Protein AF-A0A969AH62-F1 (afdb_monomer)

Solvent-accessible surface area (backbone atoms only — not comparable to full-atom values): 5178 Å² total; per-residue (Å²): 141,55,76,49,71,53,74,46,65,42,70,76,94,81,54,77,42,55,39,33,43,40,39,38,36,79,85,72,52,74,48,46,36,43,39,72,79,39,68,68,90,72,48,49,72,66,46,46,68,70,44,52,60,62,76,57,75,71,90,72,83,82,75,86,73,97,70,87,55,76,49,73,58,86,82,73,88,75,130

Sequence (79 aa):
MKYFFDTEFIEDGNTIDLISIGIISEDGREYYAINWDCRLECASQWVIDNVLKKAGGRGQKAEGTIRRGFRPRPIVSTV

Mean predicted aligned error: 9.13 Å

Secondary structure (DSSP, 8-state):
--EEEEEEEEE-SS-EEEEEEEEEETTS-EEEEE-TTS-GGG--HHHIIIIIHHHT-S-----S----S-EEPP-----

Radius of gyration: 13.88 Å; Cα contacts (8 Å, |Δi|>4): 95; chains: 1; bounding box: 32×34×32 Å

pLDDT: mean 76.77, std 23.93, range [30.48, 97.31]

Foldseek 3Di:
DDKDKDFDFQDDPPDTFTQKMWIADPVGDIWIKGFPPGPCVRDDPCCVVPPVVVVDDDDDPPPDDPDGDIDTDPCPDDD

Nearest PDB structures (foldseek):
  4hvj-assembly1_A  TM=9.148E-01  e=1.092E-05  Mycobacterium tuberculosis H37Rv
  4hec-assembly1_A  TM=9.138E-01  e=2.484E-05  Mycobacterium tuberculosis H37Rv
  4hec-assembly1_B  TM=9.103E-01  e=8.801E-05  Mycobacterium tuberculosis H37Rv
  6eos-assembly1_B  TM=4.163E-01  e=9.965E+00  Homo sapiens
  3bjs-assembly1_B  TM=3.228E-01  e=8.781E+00  Polaromonas sp. JS666

Structure (mmCIF, N/CA/C/O backbone):
data_AF-A0A969AH62-F1
#
_entry.id   AF-A0A969AH62-F1
#
loop_
_atom_site.group_PDB
_atom_site.id
_atom_site.type_symbol
_atom_site.label_atom_id
_atom_site.label_alt_id
_atom_site.label_comp_id
_atom_site.label_asym_id
_atom_site.label_entity_id
_atom_site.label_seq_id
_atom_site.pdbx_PDB_ins_code
_atom_site.Cartn_x
_atom_site.Cartn_y
_atom_site.Cartn_z
_atom_site.occupancy
_atom_site.B_iso_or_equiv
_atom_site.auth_seq_id
_atom_site.auth_comp_id
_atom_site.auth_asym_id
_atom_site.auth_atom_id
_atom_site.pdbx_PDB_model_num
ATOM 1 N N . MET A 1 1 ? -17.847 8.636 12.706 1.00 84.56 1 MET A N 1
ATOM 2 C CA . MET A 1 1 ? -17.168 7.462 12.133 1.00 84.56 1 MET A CA 1
ATOM 3 C C . MET A 1 1 ? -16.102 7.885 11.145 1.00 84.56 1 MET A C 1
ATOM 5 O O . MET A 1 1 ? -16.395 8.116 9.977 1.00 84.56 1 MET A O 1
ATOM 9 N N . LYS A 1 2 ? -14.879 8.058 11.653 1.00 95.69 2 LYS A N 1
ATOM 10 C CA . LYS A 1 2 ? -13.670 8.371 10.888 1.00 95.69 2 LYS A CA 1
ATOM 11 C C . LYS A 1 2 ? -12.905 7.095 10.546 1.00 95.69 2 LYS A C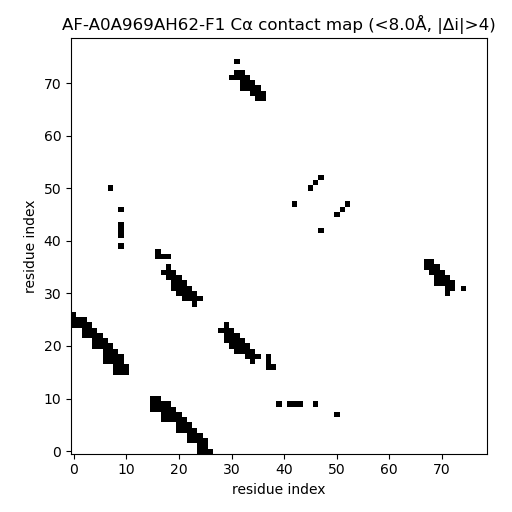 1
ATOM 13 O O . LYS A 1 2 ? -12.874 6.156 11.340 1.00 95.69 2 LYS A O 1
ATOM 18 N N . TYR A 1 3 ? -12.271 7.115 9.381 1.00 96.75 3 TYR A N 1
ATOM 19 C CA . TYR A 1 3 ? -11.301 6.121 8.944 1.00 96.75 3 TYR A CA 1
ATOM 20 C C . TYR A 1 3 ? -10.019 6.851 8.560 1.00 96.75 3 TYR A C 1
ATOM 22 O O . TYR A 1 3 ? -10.069 7.891 7.902 1.00 96.75 3 TYR A O 1
ATOM 30 N N . PHE A 1 4 ? -8.893 6.302 8.986 1.00 97.31 4 PHE A N 1
ATOM 31 C CA . PHE A 1 4 ? -7.553 6.732 8.627 1.00 97.31 4 PHE A CA 1
ATOM 32 C C . PHE A 1 4 ? -6.968 5.649 7.737 1.00 97.31 4 PHE A C 1
ATOM 34 O O . PHE A 1 4 ? -7.122 4.465 8.035 1.00 97.31 4 PHE A O 1
ATOM 41 N N . PHE A 1 5 ? -6.350 6.034 6.630 1.00 96.75 5 PHE A N 1
ATOM 42 C CA . PHE A 1 5 ? -5.777 5.079 5.698 1.00 96.75 5 PHE A CA 1
ATOM 43 C C . PHE A 1 5 ? -4.478 5.607 5.111 1.00 96.75 5 PHE A C 1
ATOM 45 O O . PHE A 1 5 ? -4.254 6.816 5.072 1.00 96.75 5 PHE A O 1
ATOM 52 N N . ASP A 1 6 ? -3.658 4.670 4.662 1.00 96.88 6 ASP A N 1
ATOM 53 C CA . ASP A 1 6 ? -2.412 4.919 3.954 1.00 96.88 6 ASP A CA 1
ATOM 54 C C . ASP A 1 6 ? -2.264 3.900 2.818 1.00 96.88 6 ASP A C 1
ATOM 56 O O . ASP A 1 6 ? -2.825 2.794 2.876 1.00 96.88 6 ASP A O 1
ATOM 60 N N . THR A 1 7 ? -1.554 4.287 1.761 1.00 96.44 7 THR A N 1
ATOM 61 C CA . THR A 1 7 ? -1.394 3.468 0.557 1.00 96.44 7 THR A CA 1
ATOM 62 C C . THR A 1 7 ? 0.032 3.484 0.060 1.00 96.44 7 THR A C 1
ATOM 64 O O . THR A 1 7 ? 0.647 4.539 -0.046 1.00 96.44 7 THR A O 1
ATOM 67 N N . GLU A 1 8 ? 0.475 2.324 -0.400 1.00 96.25 8 GLU A N 1
ATOM 68 C CA . GLU A 1 8 ? 1.735 2.167 -1.115 1.00 96.25 8 GLU A CA 1
ATOM 69 C C . GLU A 1 8 ? 1.434 1.867 -2.581 1.00 96.25 8 GLU A C 1
ATOM 71 O O . GLU A 1 8 ? 0.567 1.035 -2.873 1.00 96.25 8 GLU A O 1
ATOM 76 N N . PHE A 1 9 ? 2.134 2.514 -3.510 1.00 96.50 9 PHE A N 1
ATOM 77 C CA . PHE A 1 9 ? 1.857 2.405 -4.943 1.00 96.50 9 PHE A CA 1
ATOM 78 C C . PHE A 1 9 ? 3.099 2.645 -5.807 1.00 96.50 9 PHE A C 1
ATOM 80 O O . PHE A 1 9 ? 4.105 3.192 -5.358 1.00 96.50 9 PHE A O 1
ATOM 87 N N . ILE A 1 10 ? 3.007 2.225 -7.066 1.00 95.75 10 ILE A N 1
ATOM 88 C CA . ILE A 1 10 ? 3.933 2.591 -8.138 1.00 95.75 10 ILE A CA 1
ATOM 89 C C . ILE A 1 10 ? 3.239 3.665 -8.970 1.00 95.75 10 ILE A C 1
ATOM 91 O O . ILE A 1 10 ? 2.086 3.490 -9.357 1.00 95.75 10 ILE A O 1
ATOM 95 N N . GLU A 1 11 ? 3.926 4.766 -9.247 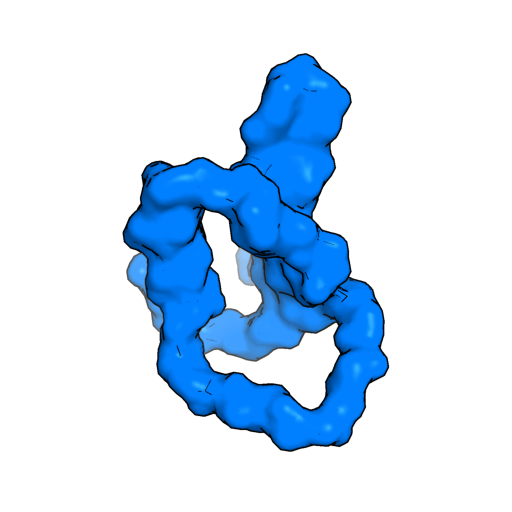1.00 95.56 11 GLU A N 1
ATOM 96 C CA . GLU A 1 11 ? 3.411 5.837 -10.097 1.00 95.56 11 GLU A CA 1
ATOM 97 C C . GLU A 1 11 ? 4.413 6.182 -11.201 1.00 95.56 11 GLU A C 1
ATOM 99 O O . GLU A 1 11 ? 5.623 6.018 -11.023 1.00 95.56 11 GLU A O 1
ATOM 104 N N . ASP A 1 12 ? 3.895 6.608 -12.351 1.00 93.88 12 ASP A N 1
ATOM 105 C CA . ASP A 1 12 ? 4.675 6.993 -13.534 1.00 93.88 12 ASP A CA 1
ATOM 106 C C . ASP A 1 12 ? 4.274 8.371 -14.103 1.00 93.88 12 ASP A C 1
ATOM 108 O O . ASP A 1 12 ? 4.502 8.669 -15.279 1.00 93.88 12 ASP A O 1
ATOM 112 N N . GLY A 1 13 ? 3.621 9.203 -13.291 1.00 95.88 13 GLY A N 1
ATOM 113 C CA . GLY A 1 13 ? 3.048 10.491 -13.676 1.00 95.88 13 GLY A CA 1
ATOM 114 C C . GLY A 1 13 ? 1.738 10.407 -14.467 1.00 95.88 13 GLY A C 1
ATOM 115 O O . GLY A 1 13 ? 1.123 11.444 -14.711 1.00 95.88 13 GLY A O 1
ATOM 116 N N . ASN A 1 14 ? 1.286 9.207 -14.852 1.00 95.94 14 ASN A N 1
ATOM 117 C CA . ASN A 1 14 ? 0.036 8.995 -15.592 1.00 95.94 14 ASN A CA 1
ATOM 118 C C . ASN A 1 14 ? -0.919 8.047 -14.863 1.00 95.94 14 ASN A C 1
ATOM 120 O O . ASN A 1 14 ? -2.134 8.250 -14.872 1.00 95.94 14 ASN A O 1
ATOM 124 N N . THR A 1 15 ? -0.375 7.000 -14.251 1.00 95.88 15 THR A N 1
ATOM 125 C CA . THR A 1 15 ? -1.114 5.956 -13.549 1.00 95.88 15 THR A CA 1
ATOM 126 C C . THR A 1 15 ? -0.585 5.764 -12.135 1.00 95.88 15 THR A C 1
ATOM 128 O O . THR A 1 15 ? 0.558 6.092 -11.825 1.00 95.88 15 THR A O 1
ATOM 131 N N . ILE A 1 16 ? -1.454 5.232 -11.277 1.00 96.56 16 ILE A N 1
ATOM 132 C CA . ILE A 1 16 ? -1.123 4.798 -9.922 1.00 96.56 16 ILE A CA 1
ATOM 133 C C . ILE A 1 16 ? -1.501 3.323 -9.835 1.00 96.56 16 ILE A C 1
ATOM 135 O O . ILE A 1 16 ? -2.684 2.978 -9.884 1.00 96.56 16 ILE A O 1
ATOM 139 N N . ASP A 1 17 ? -0.499 2.459 -9.724 1.00 95.38 17 ASP A N 1
ATOM 140 C CA . ASP A 1 17 ? -0.676 1.027 -9.520 1.00 95.38 17 ASP A CA 1
ATOM 141 C C . ASP A 1 17 ? -0.537 0.698 -8.029 1.00 95.38 17 ASP A C 1
ATOM 143 O O . ASP A 1 17 ? 0.531 0.825 -7.428 1.00 95.38 17 ASP A O 1
ATOM 147 N N . LEU A 1 18 ? -1.656 0.331 -7.410 1.00 95.50 18 LEU A N 1
ATOM 148 C CA . LEU A 1 18 ? -1.759 0.130 -5.971 1.00 95.50 18 LEU A CA 1
ATOM 149 C C . LEU A 1 18 ? -1.042 -1.158 -5.554 1.00 95.50 18 LEU A C 1
ATOM 151 O O . LEU A 1 18 ? -1.433 -2.239 -5.991 1.00 95.50 18 LEU A O 1
ATOM 155 N N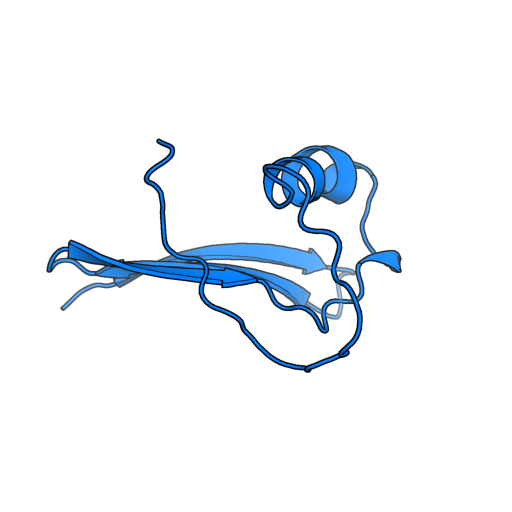 . ILE A 1 19 ? -0.069 -1.052 -4.645 1.00 92.62 19 ILE A N 1
ATOM 156 C CA . ILE A 1 19 ? 0.619 -2.194 -4.026 1.00 92.62 19 ILE A CA 1
ATOM 157 C C . ILE A 1 19 ? -0.162 -2.670 -2.799 1.00 92.62 19 ILE A C 1
ATOM 159 O O . ILE A 1 19 ? -0.479 -3.855 -2.679 1.00 92.62 19 ILE A O 1
ATOM 163 N N . SER A 1 20 ? -0.461 -1.770 -1.857 1.00 92.44 20 SER A N 1
ATOM 164 C CA . SER A 1 20 ? -1.150 -2.128 -0.611 1.00 92.44 20 SER A CA 1
ATOM 165 C C . SER A 1 20 ? -1.947 -0.973 -0.017 1.00 92.44 20 SER A C 1
ATOM 167 O O . SER A 1 20 ? -1.667 0.190 -0.303 1.00 92.44 20 SER A O 1
ATOM 169 N N . ILE A 1 21 ? -2.925 -1.310 0.823 1.00 94.12 21 ILE A N 1
ATOM 170 C CA . ILE A 1 21 ? -3.730 -0.353 1.585 1.00 94.12 21 ILE A CA 1
ATOM 171 C C . ILE A 1 21 ? -3.858 -0.811 3.038 1.00 94.12 21 ILE A C 1
ATOM 173 O O . ILE A 1 21 ? -4.167 -1.978 3.304 1.00 94.12 21 ILE A O 1
ATOM 177 N N . GLY A 1 22 ? -3.635 0.119 3.965 1.00 93.75 22 GLY A N 1
ATOM 178 C CA . GLY A 1 22 ? -3.935 -0.026 5.389 1.00 93.75 22 GLY A CA 1
ATOM 179 C C . GLY A 1 22 ? -5.057 0.924 5.793 1.00 93.75 22 GLY A C 1
ATOM 180 O O . GLY A 1 22 ? -5.068 2.071 5.359 1.00 93.75 22 GLY A O 1
ATOM 181 N N . ILE A 1 23 ? -6.012 0.457 6.598 1.00 94.75 23 ILE A N 1
ATOM 182 C CA . ILE A 1 23 ? -7.158 1.239 7.079 1.00 94.75 23 ILE A CA 1
ATOM 183 C C . ILE A 1 23 ? -7.369 0.958 8.567 1.00 94.75 23 ILE A C 1
ATOM 185 O O . ILE A 1 23 ? -7.404 -0.202 8.975 1.00 94.75 23 ILE A O 1
ATOM 189 N N . ILE A 1 24 ? -7.581 2.012 9.352 1.00 95.38 24 ILE A N 1
ATOM 190 C CA . ILE A 1 24 ? -7.960 1.956 10.767 1.00 95.38 24 ILE A CA 1
ATOM 191 C C . ILE A 1 24 ? -9.186 2.848 10.985 1.00 95.38 24 ILE A C 1
ATOM 193 O O . ILE A 1 24 ? -9.216 3.998 10.544 1.00 95.38 24 ILE A O 1
ATOM 197 N N . SER A 1 25 ? -10.216 2.341 11.653 1.00 96.94 25 SER A N 1
ATOM 198 C CA . SER A 1 25 ? -11.390 3.127 12.051 1.00 96.94 25 SER A CA 1
ATOM 199 C C . SER A 1 25 ? -11.239 3.724 13.452 1.00 96.94 25 SER A C 1
ATOM 201 O O . SER A 1 25 ? -10.511 3.211 14.298 1.00 96.94 25 SER A O 1
ATOM 203 N N . GLU A 1 26 ? -12.006 4.777 13.747 1.00 97.06 26 GLU A N 1
ATOM 204 C CA . GLU A 1 26 ? -12.070 5.350 15.104 1.00 97.06 26 GLU A CA 1
ATOM 205 C C . GLU A 1 26 ? -12.578 4.364 16.174 1.00 97.06 26 GLU A C 1
ATOM 207 O O . GLU A 1 26 ? -12.337 4.581 17.356 1.00 97.06 26 GLU A O 1
ATOM 212 N N . ASP A 1 27 ? -13.272 3.293 15.763 1.00 94.19 27 ASP A N 1
ATOM 213 C CA . ASP A 1 27 ? -13.772 2.223 16.638 1.00 94.19 27 ASP A CA 1
ATOM 214 C C . ASP A 1 27 ? -12.791 1.038 16.786 1.00 94.19 27 ASP A C 1
ATOM 216 O O . ASP A 1 27 ? -13.128 0.037 17.416 1.00 94.19 27 ASP A O 1
ATOM 220 N N . GLY A 1 28 ? -11.575 1.157 16.238 1.00 89.56 28 GLY A N 1
ATOM 221 C CA . GLY A 1 28 ? -10.486 0.191 16.417 1.00 89.56 28 GLY A CA 1
ATOM 222 C C . GLY A 1 28 ? -10.492 -0.999 15.454 1.00 89.56 28 GLY A C 1
ATOM 223 O O . GLY A 1 28 ? -9.706 -1.924 15.636 1.00 89.56 28 GLY A O 1
ATOM 224 N N . ARG A 1 29 ? -11.351 -1.014 14.428 1.00 93.31 29 ARG A 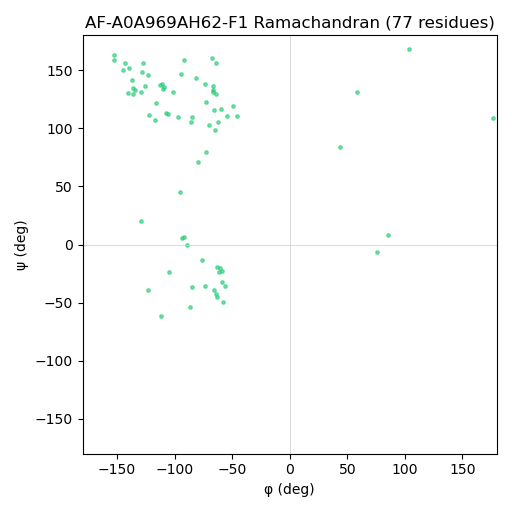N 1
ATOM 225 C CA . ARG A 1 29 ? -11.264 -2.004 13.343 1.00 93.31 29 ARG A CA 1
ATOM 226 C C . ARG A 1 29 ? -10.082 -1.681 12.439 1.00 93.31 29 ARG A C 1
ATOM 228 O O . ARG A 1 29 ? -9.882 -0.535 12.043 1.00 93.31 29 ARG A O 1
ATOM 235 N N . GLU A 1 30 ? -9.367 -2.724 12.042 1.00 91.94 30 GLU A N 1
ATOM 236 C CA . GLU A 1 30 ? -8.202 -2.627 11.169 1.00 91.94 30 GLU A CA 1
ATOM 237 C C . GLU A 1 30 ? -8.388 -3.486 9.918 1.00 91.94 30 GLU A C 1
ATOM 239 O O . GLU A 1 30 ? -8.991 -4.564 9.953 1.00 91.94 30 GLU A O 1
ATOM 244 N N . TYR A 1 31 ? -7.853 -3.011 8.798 1.00 89.12 31 TYR A N 1
ATOM 245 C CA . TYR A 1 31 ? -7.794 -3.744 7.542 1.00 89.12 31 TYR A CA 1
ATOM 246 C C . TYR A 1 31 ? -6.457 -3.483 6.859 1.00 89.12 31 TYR A C 1
ATOM 248 O O . TYR A 1 31 ? -6.064 -2.335 6.679 1.00 89.12 31 TYR A O 1
ATOM 256 N N . TYR A 1 32 ? -5.785 -4.550 6.433 1.00 88.75 32 TYR A N 1
ATOM 257 C CA . TYR A 1 32 ? -4.592 -4.456 5.603 1.00 88.75 32 TYR A CA 1
ATOM 258 C C . TYR A 1 32 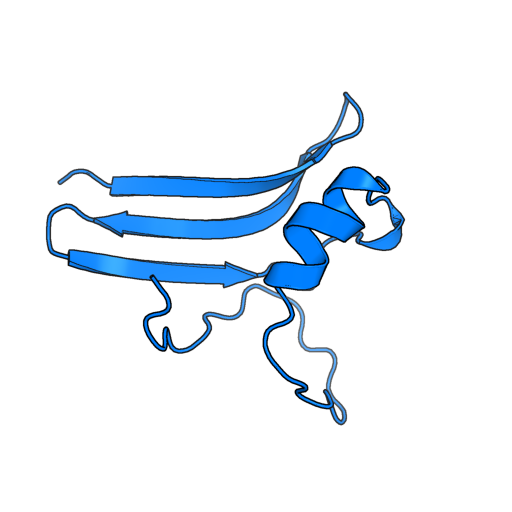? -4.652 -5.481 4.478 1.00 88.75 32 TYR A C 1
ATOM 260 O O . TYR A 1 32 ? -4.885 -6.671 4.721 1.00 88.75 32 TYR A O 1
ATOM 268 N N . ALA A 1 33 ? -4.420 -5.031 3.248 1.00 86.56 33 ALA A N 1
ATOM 269 C CA . ALA A 1 33 ? -4.408 -5.909 2.091 1.00 86.56 33 ALA A CA 1
ATOM 270 C C . ALA A 1 33 ? -3.368 -5.491 1.054 1.00 86.56 33 ALA A C 1
ATOM 272 O O . ALA A 1 33 ? -3.058 -4.313 0.880 1.00 86.56 33 ALA A O 1
ATOM 273 N N . ILE A 1 34 ? -2.863 -6.498 0.345 1.00 87.06 34 ILE A N 1
ATOM 274 C CA . ILE A 1 34 ? -1.906 -6.356 -0.751 1.00 87.06 34 ILE A CA 1
ATOM 275 C C . ILE A 1 34 ? -2.624 -6.716 -2.055 1.00 87.06 34 ILE A C 1
ATOM 277 O O . ILE A 1 34 ? -3.390 -7.688 -2.099 1.00 87.06 34 ILE A O 1
ATOM 281 N N . ASN A 1 35 ? -2.373 -5.936 -3.102 1.00 88.31 35 ASN A N 1
ATOM 282 C CA . ASN A 1 35 ? -2.829 -6.203 -4.457 1.00 88.31 35 ASN A CA 1
ATOM 283 C C . ASN A 1 35 ? -1.838 -7.139 -5.163 1.00 88.31 35 ASN A C 1
ATOM 285 O O . ASN A 1 35 ? -0.722 -6.748 -5.500 1.00 88.31 35 ASN A O 1
ATOM 289 N N . TRP A 1 36 ? -2.255 -8.380 -5.404 1.00 84.44 36 TRP A N 1
ATOM 290 C CA . TRP A 1 36 ? -1.434 -9.359 -6.125 1.00 84.44 36 TRP A CA 1
ATOM 291 C C . TRP A 1 36 ? -1.384 -9.137 -7.639 1.00 84.44 36 TRP A C 1
ATOM 293 O O . TRP A 1 36 ? -0.547 -9.746 -8.299 1.00 84.44 36 TRP A O 1
ATOM 303 N N . ASP A 1 37 ? -2.262 -8.288 -8.174 1.00 88.69 37 ASP A N 1
ATOM 304 C CA . ASP A 1 37 ? -2.310 -7.938 -9.594 1.00 88.69 37 ASP A CA 1
ATOM 305 C C . ASP A 1 37 ? -1.493 -6.659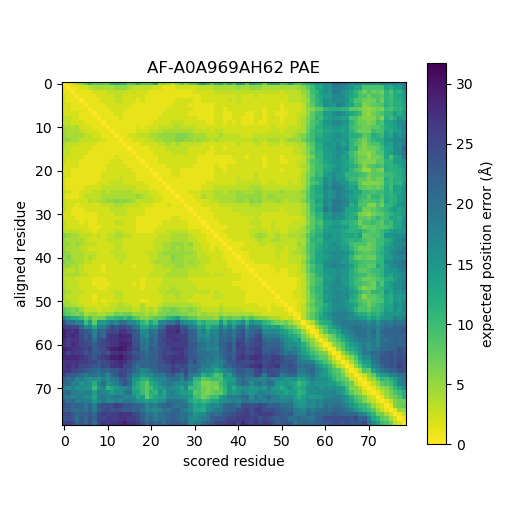 -9.900 1.00 88.69 37 ASP A C 1
ATOM 307 O O . ASP A 1 37 ? -1.510 -6.179 -11.032 1.00 88.69 37 ASP A O 1
ATOM 311 N N . CYS A 1 38 ? -0.778 -6.108 -8.907 1.00 87.38 38 CYS A N 1
ATOM 312 C CA . CYS A 1 38 ? 0.109 -4.956 -9.074 1.00 87.38 38 CYS A CA 1
ATOM 313 C C . CYS A 1 38 ? 1.309 -5.304 -9.968 1.00 87.38 38 CYS A C 1
ATOM 315 O O . CYS A 1 38 ? 1.947 -6.350 -9.794 1.00 87.38 38 CYS A O 1
ATOM 317 N N . ARG A 1 39 ? 1.654 -4.409 -10.897 1.00 89.62 39 ARG A N 1
ATOM 318 C CA . ARG A 1 39 ? 2.762 -4.556 -11.851 1.00 89.62 39 ARG A CA 1
ATOM 319 C C . ARG A 1 39 ? 4.097 -4.222 -11.196 1.00 89.62 39 ARG A C 1
ATOM 321 O O . ARG A 1 39 ? 4.720 -3.194 -11.468 1.00 89.62 39 ARG A O 1
ATOM 328 N N . LEU A 1 40 ? 4.543 -5.109 -10.309 1.00 88.25 40 LEU A N 1
ATOM 329 C CA . LEU A 1 40 ? 5.779 -4.949 -9.536 1.00 88.25 40 LEU A CA 1
ATOM 330 C C . LEU A 1 40 ? 7.029 -4.793 -10.412 1.00 88.25 40 LEU A C 1
ATOM 332 O O . LEU A 1 40 ? 8.018 -4.216 -9.965 1.00 88.25 40 LEU A O 1
ATOM 336 N N . GLU A 1 41 ? 6.993 -5.263 -11.659 1.00 89.75 41 GLU A N 1
ATOM 337 C CA . GLU A 1 41 ? 8.063 -5.060 -12.635 1.00 89.75 41 GLU A CA 1
ATOM 338 C C . GLU A 1 41 ? 8.298 -3.585 -13.004 1.00 89.75 41 GLU A C 1
ATOM 340 O O . GLU A 1 41 ? 9.376 -3.246 -13.487 1.00 89.75 41 GLU A O 1
ATOM 345 N N . CYS A 1 42 ? 7.324 -2.704 -12.759 1.00 92.06 42 CYS A N 1
ATOM 346 C CA . CYS A 1 42 ? 7.441 -1.262 -12.978 1.00 92.06 42 CYS A CA 1
ATOM 347 C C . CYS A 1 42 ? 7.985 -0.507 -11.751 1.00 92.06 42 CYS A C 1
ATOM 349 O O . CYS A 1 42 ? 8.118 0.715 -11.798 1.00 92.06 42 CYS A O 1
ATOM 351 N N . ALA A 1 43 ? 8.288 -1.200 -10.648 1.00 93.31 43 ALA A N 1
ATOM 352 C CA . ALA A 1 43 ? 8.721 -0.561 -9.412 1.00 93.31 43 ALA A CA 1
ATOM 353 C C . ALA A 1 43 ? 10.094 0.110 -9.563 1.00 93.31 43 ALA A C 1
ATOM 355 O O . ALA A 1 43 ? 11.060 -0.493 -10.035 1.00 93.31 43 ALA A O 1
ATOM 356 N N . SER A 1 44 ? 10.202 1.350 -9.085 1.00 94.12 44 SER A N 1
ATOM 357 C CA . SER A 1 44 ? 11.493 2.025 -8.970 1.00 94.12 44 SER A CA 1
ATOM 358 C C . SER A 1 44 ? 12.372 1.355 -7.908 1.00 94.12 44 SER A C 1
ATOM 360 O O . SER A 1 44 ? 11.882 0.686 -6.994 1.00 94.12 44 SER A O 1
ATOM 362 N N . GLN A 1 45 ? 13.684 1.594 -7.970 1.00 94.69 45 GLN A N 1
ATOM 363 C CA . GLN A 1 45 ? 14.620 1.073 -6.968 1.00 94.69 45 GLN A CA 1
ATOM 364 C C . GLN A 1 45 ? 14.242 1.508 -5.542 1.00 94.69 45 GLN A C 1
ATOM 366 O O . GLN A 1 45 ? 14.341 0.721 -4.603 1.00 94.69 45 GLN A O 1
ATOM 371 N N . TRP A 1 46 ? 13.727 2.732 -5.385 1.00 95.38 46 TRP A N 1
ATOM 372 C CA . TRP A 1 46 ? 13.263 3.228 -4.092 1.00 95.38 46 TRP A CA 1
ATOM 373 C C . TRP A 1 46 ? 12.088 2.406 -3.551 1.00 95.38 46 TRP A C 1
ATOM 375 O O . TRP A 1 46 ? 12.117 2.016 -2.383 1.00 95.38 46 TRP A O 1
ATOM 385 N N . VAL A 1 47 ? 11.096 2.099 -4.396 1.00 92.69 47 VAL A N 1
ATOM 386 C CA . VAL A 1 47 ? 9.928 1.282 -4.020 1.00 92.69 47 VAL A CA 1
ATOM 387 C C . VAL A 1 47 ? 10.366 -0.138 -3.662 1.00 92.69 47 VAL A C 1
ATOM 389 O O . VAL A 1 47 ? 9.931 -0.688 -2.650 1.00 92.69 47 VAL A O 1
ATOM 392 N N . ILE A 1 48 ? 11.284 -0.724 -4.433 1.00 90.00 48 ILE A N 1
ATOM 393 C CA . ILE A 1 48 ? 11.841 -2.049 -4.134 1.00 90.00 48 ILE A CA 1
ATOM 394 C C . ILE A 1 48 ? 12.489 -2.058 -2.743 1.00 90.00 48 ILE A C 1
ATOM 396 O O . ILE A 1 48 ? 12.199 -2.936 -1.924 1.00 90.00 48 ILE A O 1
ATOM 400 N N . ASP A 1 49 ? 13.340 -1.072 -2.458 1.00 91.88 49 ASP A N 1
ATOM 401 C CA . ASP A 1 49 ? 14.125 -1.035 -1.228 1.00 91.88 49 ASP A CA 1
ATOM 402 C C . ASP A 1 49 ? 13.306 -0.675 0.014 1.00 91.88 49 ASP A C 1
ATOM 404 O O . ASP A 1 49 ? 13.559 -1.222 1.091 1.00 91.88 49 ASP A O 1
ATOM 408 N N . ASN A 1 50 ? 12.317 0.208 -0.126 1.00 92.94 50 ASN A N 1
ATOM 409 C CA . ASN A 1 50 ? 11.603 0.784 1.013 1.00 92.94 50 ASN A CA 1
ATOM 410 C C . ASN A 1 50 ? 10.203 0.218 1.232 1.00 92.94 50 ASN A C 1
ATOM 412 O O . ASN A 1 50 ? 9.733 0.267 2.370 1.00 92.94 50 ASN A O 1
ATOM 416 N N . VAL A 1 51 ? 9.571 -0.330 0.192 1.00 91.62 51 VAL A N 1
ATOM 417 C CA . VAL A 1 51 ? 8.195 -0.842 0.241 1.00 91.62 51 VAL A CA 1
ATOM 418 C C . VAL A 1 51 ? 8.195 -2.361 0.099 1.00 91.62 51 VAL A C 1
ATOM 420 O O . VAL A 1 51 ? 7.820 -3.070 1.034 1.00 91.62 51 VAL A O 1
ATOM 423 N N . LEU A 1 52 ? 8.681 -2.899 -1.027 1.00 87.25 52 LEU A N 1
ATOM 424 C CA . LEU A 1 52 ? 8.528 -4.330 -1.339 1.00 87.25 52 LEU A CA 1
ATOM 425 C C . LEU A 1 52 ? 9.288 -5.239 -0.368 1.00 87.25 52 LEU A C 1
ATOM 427 O O . LEU A 1 52 ? 8.757 -6.266 0.063 1.00 87.25 52 LEU A O 1
ATOM 431 N N . LYS A 1 53 ? 10.496 -4.839 0.053 1.00 85.31 53 LYS A N 1
ATOM 432 C CA . LYS A 1 53 ? 11.252 -5.563 1.092 1.00 85.31 53 LYS A CA 1
ATOM 433 C C . LYS A 1 53 ? 10.497 -5.660 2.422 1.00 85.31 53 LYS A C 1
ATOM 435 O O . LYS A 1 53 ? 10.646 -6.658 3.121 1.00 85.31 53 LYS A O 1
ATOM 440 N N . LYS A 1 54 ? 9.680 -4.659 2.766 1.00 80.94 54 LYS A N 1
ATOM 441 C CA . LYS A 1 54 ? 8.894 -4.629 4.013 1.00 80.94 54 LYS A CA 1
ATOM 442 C C . LYS A 1 54 ? 7.564 -5.366 3.872 1.00 80.94 54 LYS A C 1
ATOM 444 O O . LYS A 1 54 ? 7.163 -6.084 4.785 1.00 80.94 54 LYS A O 1
ATOM 449 N N . ALA A 1 55 ? 6.930 -5.278 2.701 1.00 70.12 55 ALA A N 1
ATOM 450 C CA . ALA A 1 55 ? 5.714 -6.024 2.382 1.00 70.12 55 ALA A CA 1
ATOM 451 C C . ALA A 1 55 ? 5.933 -7.556 2.433 1.00 70.12 55 ALA A C 1
ATOM 453 O O . ALA A 1 55 ? 4.998 -8.326 2.665 1.00 70.12 55 ALA A O 1
ATOM 454 N N . GLY A 1 56 ? 7.178 -8.019 2.269 1.00 59.84 56 GLY A N 1
ATOM 455 C CA . GLY A 1 56 ? 7.597 -9.423 2.277 1.00 59.84 56 GLY A CA 1
ATOM 456 C C . GLY A 1 56 ? 8.109 -9.977 3.615 1.00 59.84 56 GLY A C 1
ATOM 457 O O . GLY A 1 56 ? 9.120 -10.676 3.632 1.00 59.84 56 GLY A O 1
ATOM 458 N N . GLY A 1 57 ? 7.439 -9.722 4.742 1.00 39.28 57 GLY A N 1
ATOM 459 C CA . GLY A 1 57 ? 7.749 -10.405 6.007 1.00 39.28 57 GLY A CA 1
ATOM 460 C C . GLY A 1 57 ? 7.523 -11.930 5.933 1.00 39.28 57 GLY A C 1
ATOM 461 O O . GLY A 1 57 ? 6.376 -12.368 5.973 1.00 39.28 57 GLY A O 1
ATOM 462 N N . ARG A 1 58 ? 8.632 -12.693 5.859 1.00 35.47 58 ARG A N 1
ATOM 463 C CA . ARG A 1 58 ? 8.822 -14.169 5.911 1.00 35.47 58 ARG A CA 1
ATOM 464 C C . ARG A 1 58 ? 8.100 -15.014 4.850 1.00 35.47 58 ARG A C 1
ATOM 466 O O . ARG A 1 58 ? 6.904 -14.908 4.621 1.00 35.47 58 ARG A O 1
ATOM 473 N N . GLY A 1 59 ? 8.874 -15.914 4.238 1.00 37.41 59 GLY A N 1
ATOM 474 C CA . GLY A 1 59 ? 8.463 -16.765 3.129 1.00 37.41 59 GLY A CA 1
ATOM 475 C C . GLY A 1 59 ? 7.139 -17.489 3.350 1.00 37.41 59 GLY A C 1
ATOM 476 O O . GLY A 1 59 ? 7.016 -18.346 4.218 1.00 37.41 59 GLY A O 1
ATOM 477 N N . GLN A 1 60 ? 6.182 -17.210 2.475 1.00 38.41 60 GLN A N 1
ATOM 478 C CA . GL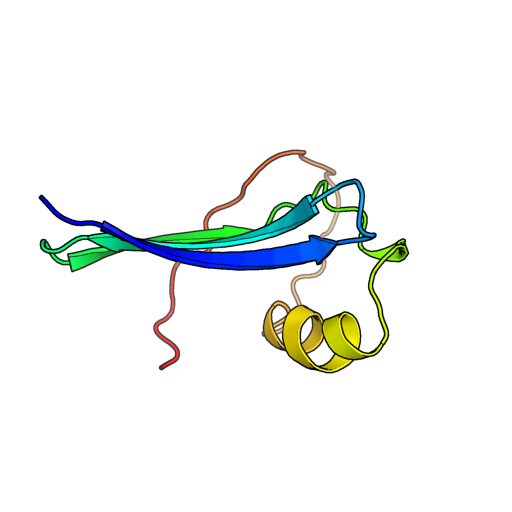N A 1 60 ? 5.244 -18.226 2.040 1.00 38.41 60 GLN A CA 1
ATOM 479 C C . GLN A 1 60 ? 5.651 -18.594 0.621 1.00 38.41 60 GLN A C 1
ATOM 481 O O . GLN A 1 60 ? 5.555 -17.781 -0.297 1.00 38.41 60 GLN A O 1
ATOM 486 N N . LYS A 1 61 ? 6.146 -19.824 0.450 1.00 30.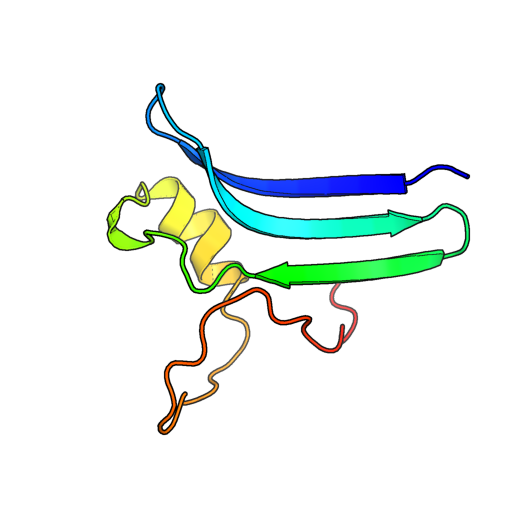48 61 LYS A N 1
ATOM 487 C CA . LYS A 1 61 ? 6.103 -20.479 -0.852 1.00 30.48 61 LYS A CA 1
AT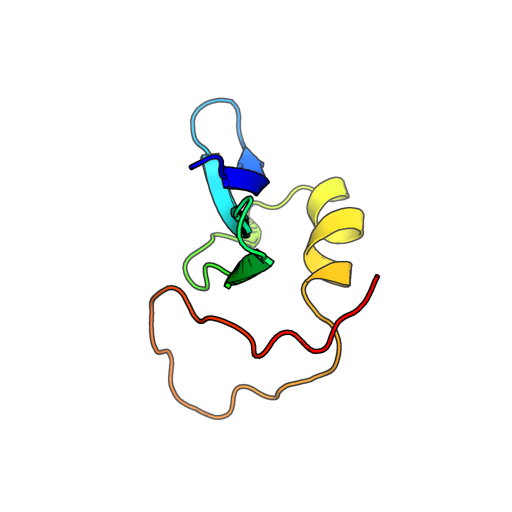OM 488 C C . LYS A 1 61 ? 4.640 -20.454 -1.284 1.00 30.48 61 LYS A C 1
ATOM 490 O O . LYS A 1 61 ? 3.812 -21.121 -0.671 1.00 30.48 61 LYS A O 1
ATOM 495 N N . ALA A 1 62 ? 4.319 -19.674 -2.308 1.00 37.38 62 ALA A N 1
ATOM 496 C CA . ALA A 1 62 ? 3.069 -19.839 -3.025 1.00 37.38 62 ALA A CA 1
ATOM 497 C C . ALA A 1 62 ? 3.198 -21.121 -3.859 1.00 37.38 62 ALA A C 1
ATOM 499 O O . ALA A 1 62 ? 3.517 -21.079 -5.045 1.00 37.38 62 ALA A O 1
ATOM 500 N N . GLU A 1 63 ? 3.023 -22.280 -3.223 1.00 32.94 63 GLU A N 1
ATOM 501 C CA . GLU A 1 63 ? 2.707 -23.487 -3.974 1.00 32.94 63 GLU A CA 1
ATOM 502 C C . GLU A 1 63 ? 1.321 -23.303 -4.597 1.00 32.94 63 GLU A C 1
ATOM 504 O O . GLU A 1 63 ? 0.320 -23.123 -3.907 1.00 32.94 63 GLU A O 1
ATOM 509 N N . GLY A 1 64 ? 1.318 -23.279 -5.932 1.00 38.59 64 GLY A N 1
ATOM 510 C CA . GLY A 1 64 ? 0.209 -23.647 -6.804 1.00 38.59 64 GLY A CA 1
ATOM 511 C C . GLY A 1 64 ? -1.175 -23.140 -6.414 1.00 38.59 64 GLY A C 1
ATOM 512 O O . GLY A 1 64 ? -1.962 -23.891 -5.858 1.00 38.59 64 GLY A O 1
ATOM 513 N N . THR A 1 65 ? -1.508 -21.903 -6.788 1.00 33.34 65 THR A N 1
ATOM 514 C CA . THR A 1 65 ? -2.764 -21.505 -7.467 1.00 33.34 65 THR A CA 1
ATOM 515 C C . THR A 1 65 ? -2.727 -19.981 -7.600 1.00 33.34 65 THR A C 1
ATOM 517 O O . THR A 1 65 ? -2.880 -19.272 -6.605 1.00 33.34 65 THR A O 1
ATOM 520 N N . ILE A 1 66 ? -2.552 -19.460 -8.817 1.00 39.94 66 ILE A N 1
ATOM 521 C CA . ILE A 1 66 ? -2.727 -18.028 -9.099 1.00 39.94 66 ILE A CA 1
ATOM 522 C C . ILE A 1 66 ? -4.208 -17.703 -8.854 1.00 39.94 66 ILE A C 1
ATOM 524 O O . ILE A 1 66 ? -5.060 -17.995 -9.689 1.00 39.94 66 ILE A O 1
ATOM 528 N N . ARG A 1 67 ? -4.541 -17.160 -7.679 1.00 43.75 67 ARG A N 1
ATOM 529 C CA . ARG A 1 67 ? -5.866 -16.587 -7.403 1.00 43.75 67 ARG A CA 1
ATOM 530 C C . ARG A 1 67 ? -5.708 -15.072 -7.354 1.00 43.75 67 ARG A C 1
ATOM 532 O O . ARG A 1 67 ? -5.034 -14.579 -6.454 1.00 43.75 67 ARG A O 1
ATOM 539 N N . ARG A 1 68 ? -6.306 -14.394 -8.336 1.00 40.62 68 ARG A N 1
ATOM 540 C CA . ARG A 1 68 ? -6.348 -12.930 -8.485 1.00 40.62 68 ARG A CA 1
ATOM 541 C C . ARG A 1 68 ? -7.117 -12.264 -7.335 1.00 40.62 68 ARG A C 1
ATOM 543 O O . ARG A 1 68 ? -7.988 -12.909 -6.742 1.00 40.62 68 ARG A O 1
ATOM 550 N N . GLY A 1 69 ? -6.837 -10.986 -7.068 1.00 49.34 69 GLY A N 1
ATOM 551 C CA . GLY A 1 69 ? -7.574 -10.150 -6.109 1.00 49.34 69 GLY A CA 1
ATOM 552 C C . GLY A 1 69 ? -6.900 -9.895 -4.751 1.00 49.34 69 GLY A C 1
ATOM 553 O O . GLY A 1 69 ? -5.917 -10.530 -4.370 1.00 49.34 69 GLY A O 1
ATOM 554 N N . PHE A 1 70 ? -7.464 -8.937 -4.006 1.00 52.81 70 PHE A N 1
ATOM 555 C CA . PHE A 1 70 ? -7.001 -8.528 -2.677 1.00 52.81 70 PHE A CA 1
ATOM 556 C C . PHE A 1 70 ? -7.131 -9.659 -1.657 1.00 52.81 70 PHE A C 1
ATOM 558 O O . PHE A 1 70 ? -8.207 -10.237 -1.486 1.00 52.81 70 PHE A O 1
ATOM 565 N N . ARG A 1 71 ? -6.047 -9.934 -0.923 1.00 59.62 71 ARG A N 1
ATOM 566 C CA . ARG A 1 71 ? -6.086 -10.847 0.224 1.00 59.62 71 ARG A CA 1
ATOM 567 C C . ARG A 1 71 ? -5.768 -10.111 1.523 1.00 59.62 71 ARG A C 1
ATOM 569 O O . ARG A 1 71 ? -4.666 -9.569 1.637 1.00 59.62 71 ARG A O 1
ATOM 576 N N . PRO A 1 72 ? -6.678 -10.124 2.511 1.00 51.09 72 PRO A N 1
ATOM 577 C CA . PRO A 1 72 ? -6.356 -9.645 3.844 1.00 51.09 72 PRO A CA 1
ATOM 578 C C . PRO A 1 72 ? -5.328 -10.587 4.479 1.00 51.09 72 PRO A C 1
ATOM 580 O O . PRO A 1 72 ? -5.501 -11.810 4.456 1.00 51.09 72 PRO A O 1
ATOM 583 N N . ARG A 1 73 ? -4.244 -10.041 5.040 1.00 48.94 73 ARG A N 1
ATOM 584 C CA . ARG A 1 73 ? -3.392 -10.825 5.947 1.00 48.94 73 ARG A CA 1
ATOM 585 C C . ARG A 1 73 ? -4.035 -10.835 7.338 1.00 48.94 73 ARG A C 1
ATOM 587 O O . ARG A 1 73 ? -4.553 -9.799 7.751 1.00 48.94 73 ARG A O 1
ATOM 594 N N . PRO A 1 74 ? -3.969 -11.945 8.096 1.00 40.38 74 PRO A N 1
ATOM 595 C CA . PRO A 1 74 ? -4.166 -11.869 9.535 1.00 40.38 74 PRO A CA 1
ATOM 596 C C . PRO A 1 74 ? -3.095 -10.926 10.092 1.00 40.38 74 PRO A C 1
ATOM 598 O O . PRO A 1 74 ? -1.899 -11.185 9.935 1.00 40.38 74 PRO A O 1
ATOM 601 N N . ILE A 1 75 ? -3.524 -9.806 10.669 1.00 47.03 75 ILE A N 1
ATOM 602 C CA . ILE A 1 75 ? -2.631 -8.811 11.256 1.00 47.03 75 ILE A CA 1
ATOM 603 C C . ILE A 1 75 ? -2.036 -9.443 12.520 1.00 47.03 75 ILE A C 1
ATOM 605 O O . ILE A 1 75 ? -2.703 -9.568 13.542 1.00 47.03 75 ILE A O 1
ATOM 609 N N . VAL A 1 76 ? -0.783 -9.893 12.441 1.00 42.94 76 VAL A N 1
ATOM 610 C CA . VAL A 1 76 ? 0.050 -10.075 13.633 1.00 42.94 76 VAL A CA 1
ATOM 611 C C . VAL A 1 76 ? 0.666 -8.707 13.855 1.00 42.94 76 VAL A C 1
ATOM 613 O O . VAL A 1 76 ? 1.501 -8.294 13.050 1.00 42.94 76 VAL A O 1
ATOM 616 N N . SER A 1 77 ? 0.177 -7.977 14.859 1.00 31.48 77 SER A N 1
ATOM 617 C CA . SER A 1 77 ? 0.584 -6.598 15.127 1.00 31.48 77 SER A CA 1
ATOM 618 C C . SER A 1 77 ? 2.106 -6.486 15.065 1.00 31.48 77 SER A C 1
ATOM 620 O O . SER A 1 77 ? 2.812 -7.048 15.904 1.00 31.48 77 SER A O 1
ATOM 622 N N . THR A 1 78 ? 2.620 -5.803 14.054 1.00 34.47 78 THR A N 1
ATOM 623 C CA . THR A 1 78 ? 3.986 -5.302 14.095 1.00 34.47 78 THR A CA 1
ATOM 624 C C . THR A 1 78 ? 3.835 -3.798 14.044 1.00 34.47 78 THR A C 1
ATOM 626 O O . THR A 1 78 ? 3.369 -3.262 13.041 1.00 34.47 78 THR A O 1
ATOM 629 N N . VAL A 1 79 ? 4.092 -3.194 15.204 1.00 35.88 79 VAL A N 1
ATOM 630 C CA . VAL A 1 79 ? 4.301 -1.756 15.390 1.00 35.88 79 VAL A CA 1
ATOM 631 C C . VAL A 1 79 ? 5.366 -1.217 14.444 1.00 35.88 79 VAL A C 1
ATOM 633 O O . VAL A 1 79 ? 6.270 -2.002 14.067 1.00 35.88 79 VAL A O 1
#